Protein AF-A0AAW8AKP9-F1 (afdb_monomer_lite)

pLDDT: mean 94.74, std 9.5, range [44.31, 98.62]

Radius of gyration: 13.1 Å; chains: 1; bounding box: 32×26×33 Å

Sequence (80 aa):
MHAGFGRLRSVCPMNIEAFFLDVGQRLWAEDEALCADVARLDAAWRDELAAHGGPFLFGAFGAVDAYFAPVAVRLSRFGL

Secondary structure (DSSP, 8-state):
--SS-HHHHHHS---SS---HHHHHHHHHH-HHHHHHHHHHHHHHHHHHHHH-SSBTTBS--HHHHHHHHHHHHHHHHT-

Organism: Klebsiella pneumoniae (NCBI:txid573)

Foldseek 3Di:
DPDALVVLCVQQPQDQDAAAQVSLVVCCVPPVSNVVSVVVVCVQQVVQCVVQVDPHSNHDDDPVCVVCVSVVRSCRRHVD

Structure (mmCIF, N/CA/C/O backbone):
data_AF-A0AAW8AKP9-F1
#
_entry.id   AF-A0AAW8AKP9-F1
#
loop_
_atom_site.group_PDB
_atom_site.id
_atom_site.type_symbol
_atom_site.label_atom_id
_atom_site.label_alt_id
_atom_site.label_comp_id
_atom_site.label_asym_id
_atom_site.label_entity_id
_atom_site.label_seq_id
_atom_site.pdbx_PDB_ins_code
_atom_site.Cartn_x
_atom_site.Cartn_y
_atom_site.Cartn_z
_atom_site.occupancy
_atom_site.B_iso_or_equiv
_atom_site.auth_seq_id
_atom_site.auth_comp_id
_atom_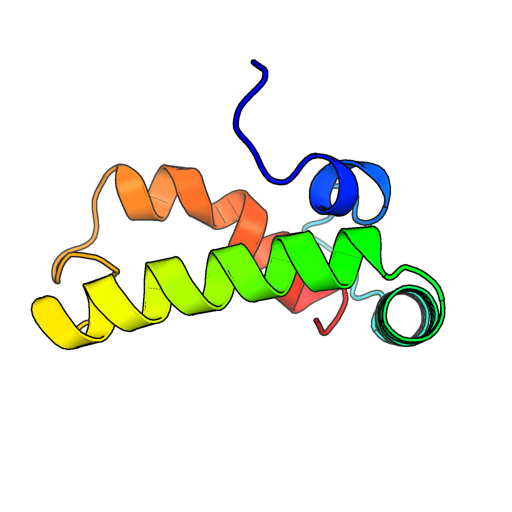site.auth_asym_id
_atom_site.auth_atom_id
_atom_site.pdbx_PDB_model_num
ATOM 1 N N . MET A 1 1 ? -8.222 -17.165 -5.460 1.00 48.25 1 MET A N 1
ATOM 2 C CA . MET A 1 1 ? -7.767 -15.857 -4.936 1.00 48.25 1 MET A CA 1
ATOM 3 C C . MET A 1 1 ? -7.693 -14.865 -6.106 1.00 48.25 1 MET A C 1
ATOM 5 O O . MET A 1 1 ? -6.612 -14.510 -6.546 1.00 48.25 1 MET A O 1
ATOM 9 N N . HIS A 1 2 ? -8.851 -14.525 -6.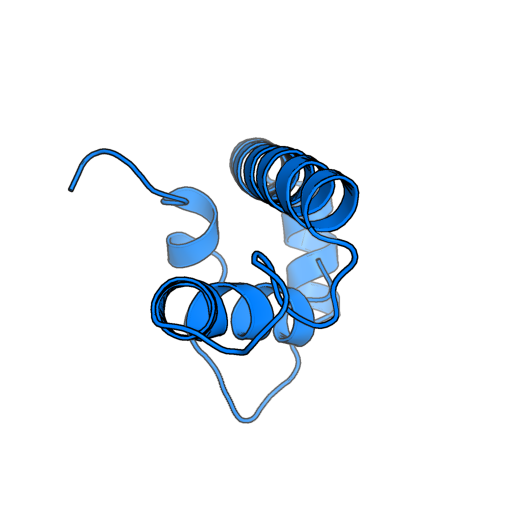689 1.00 44.31 2 HIS A N 1
ATOM 10 C CA . HIS A 1 2 ? -8.986 -13.731 -7.931 1.00 44.31 2 HIS A CA 1
ATOM 11 C C . HIS A 1 2 ? -9.321 -12.249 -7.648 1.00 44.31 2 HIS A C 1
ATOM 13 O O . HIS A 1 2 ? -9.479 -11.456 -8.565 1.00 44.31 2 HIS A O 1
ATOM 19 N N . ALA A 1 3 ? -9.412 -11.880 -6.367 1.00 54.31 3 ALA A N 1
ATOM 20 C CA . ALA A 1 3 ? -9.562 -10.513 -5.888 1.00 54.31 3 ALA A CA 1
ATOM 21 C C . ALA A 1 3 ? -8.289 -10.140 -5.115 1.00 54.31 3 ALA A C 1
ATOM 23 O O . ALA A 1 3 ? -7.925 -10.825 -4.158 1.00 54.31 3 ALA A O 1
ATOM 24 N N . GLY A 1 4 ? -7.572 -9.113 -5.570 1.00 74.88 4 GLY A N 1
ATOM 25 C CA . GLY A 1 4 ? -6.342 -8.635 -4.938 1.00 74.88 4 GLY A CA 1
ATOM 26 C C . GLY A 1 4 ? -5.541 -7.697 -5.839 1.00 74.88 4 GLY A C 1
ATOM 27 O O . GLY A 1 4 ? -5.963 -7.396 -6.953 1.00 74.88 4 GLY A O 1
ATOM 28 N N . PHE A 1 5 ? -4.385 -7.258 -5.342 1.00 91.81 5 PHE A N 1
ATOM 29 C CA . PHE A 1 5 ? -3.437 -6.369 -6.028 1.00 91.81 5 PHE A CA 1
ATOM 30 C C . PHE A 1 5 ? -2.328 -7.215 -6.652 1.00 91.81 5 PHE A C 1
ATOM 32 O O . PHE A 1 5 ? -1.209 -7.326 -6.141 1.00 91.81 5 PHE A O 1
ATOM 39 N N . GLY A 1 6 ? -2.728 -7.990 -7.662 1.00 93.69 6 GLY A N 1
ATOM 40 C CA . GLY A 1 6 ? -1.911 -9.045 -8.249 1.00 93.69 6 GLY A CA 1
ATOM 41 C C . GLY A 1 6 ? -0.643 -8.504 -8.894 1.00 93.69 6 GLY A C 1
ATOM 42 O O . GLY A 1 6 ? 0.425 -9.090 -8.692 1.00 93.69 6 GLY A O 1
ATOM 43 N N . ARG A 1 7 ? -0.749 -7.376 -9.608 1.00 97.00 7 ARG A N 1
ATOM 44 C CA . ARG A 1 7 ? 0.398 -6.771 -10.274 1.00 97.00 7 ARG A CA 1
ATOM 45 C C . ARG A 1 7 ? 1.354 -6.196 -9.245 1.00 97.00 7 ARG A C 1
ATOM 47 O O . ARG A 1 7 ? 2.522 -6.574 -9.278 1.00 97.00 7 ARG A O 1
ATOM 54 N N . LEU A 1 8 ? 0.847 -5.444 -8.261 1.00 97.19 8 LEU A N 1
ATOM 55 C CA . LEU A 1 8 ? 1.653 -4.918 -7.150 1.00 97.19 8 LEU A CA 1
ATOM 56 C C . LEU A 1 8 ? 2.492 -6.010 -6.478 1.00 97.19 8 LEU A C 1
ATOM 58 O O . LEU A 1 8 ? 3.699 -5.862 -6.331 1.00 97.19 8 LEU A O 1
ATOM 62 N N . ARG A 1 9 ? 1.895 -7.149 -6.110 1.00 95.50 9 ARG A N 1
ATOM 63 C CA . ARG A 1 9 ? 2.655 -8.237 -5.466 1.00 95.50 9 ARG A CA 1
ATOM 64 C C . ARG A 1 9 ? 3.676 -8.900 -6.390 1.00 95.50 9 ARG A C 1
ATOM 66 O O . ARG A 1 9 ? 4.644 -9.463 -5.885 1.00 95.50 9 ARG A O 1
ATOM 73 N N . SER A 1 10 ? 3.416 -8.904 -7.697 1.00 96.31 10 SER A N 1
ATOM 74 C CA . SER A 1 10 ? 4.278 -9.539 -8.693 1.00 96.31 10 SER A CA 1
ATOM 75 C C . SER A 1 10 ? 5.526 -8.713 -8.981 1.00 96.31 10 SER A C 1
ATOM 77 O O . SER A 1 10 ? 6.591 -9.298 -9.151 1.00 96.31 10 SER A O 1
ATOM 79 N N . VAL A 1 11 ? 5.394 -7.387 -9.073 1.00 97.88 11 VAL A N 1
ATOM 80 C CA . VAL A 1 11 ? 6.510 -6.493 -9.436 1.00 97.88 11 VAL A CA 1
ATOM 81 C C . VAL A 1 11 ? 7.182 -5.856 -8.221 1.00 97.88 11 VAL A C 1
ATOM 83 O O . VAL A 1 11 ? 8.360 -5.521 -8.283 1.00 97.88 11 VAL A O 1
ATOM 86 N N . CYS A 1 12 ? 6.476 -5.782 -7.090 1.00 97.88 12 CYS A N 1
ATOM 87 C CA . CYS A 1 12 ? 7.009 -5.359 -5.800 1.00 97.88 12 CYS A CA 1
ATOM 88 C C . CYS A 1 12 ? 7.002 -6.555 -4.827 1.00 97.88 12 CYS A C 1
ATOM 90 O O . CYS A 1 12 ? 6.043 -6.739 -4.065 1.00 97.88 12 CYS A O 1
ATOM 92 N N . PRO A 1 13 ? 8.027 -7.429 -4.840 1.00 95.81 13 PRO A N 1
ATOM 93 C CA . PRO A 1 13 ? 8.141 -8.508 -3.861 1.00 95.81 13 PRO A CA 1
ATOM 94 C C . PRO A 1 13 ? 8.248 -7.959 -2.430 1.00 95.81 13 PRO A C 1
ATOM 96 O O . PRO A 1 13 ? 8.589 -6.800 -2.205 1.00 95.81 13 PRO A O 1
ATOM 99 N N . MET A 1 14 ? 7.936 -8.798 -1.438 1.00 96.19 14 MET A N 1
ATOM 100 C CA . MET A 1 14 ? 8.079 -8.393 -0.038 1.00 96.19 14 MET A CA 1
ATOM 101 C C . MET A 1 14 ? 9.558 -8.216 0.307 1.00 96.19 14 MET A C 1
ATOM 103 O O . MET A 1 14 ? 10.329 -9.166 0.188 1.00 96.19 14 MET A O 1
ATOM 107 N N . ASN A 1 15 ? 9.925 -7.034 0.791 1.00 93.56 15 ASN A N 1
ATOM 108 C CA . ASN A 1 15 ? 11.229 -6.767 1.379 1.00 93.56 15 ASN A CA 1
ATOM 109 C C . ASN A 1 15 ? 11.042 -5.849 2.590 1.00 93.56 15 ASN A C 1
ATOM 111 O O . ASN A 1 15 ? 10.362 -4.833 2.492 1.00 93.56 15 ASN A O 1
ATOM 115 N N . ILE A 1 16 ? 11.603 -6.219 3.738 1.00 93.44 16 ILE A N 1
ATOM 116 C CA . ILE A 1 16 ? 11.477 -5.442 4.980 1.00 93.44 16 ILE A CA 1
ATOM 117 C C . ILE A 1 16 ? 12.765 -4.701 5.352 1.00 93.44 16 ILE A C 1
ATOM 119 O O . ILE A 1 16 ? 12.751 -3.938 6.314 1.00 93.44 16 ILE A O 1
ATOM 123 N N . GLU A 1 17 ? 13.837 -4.885 4.583 1.00 95.12 17 GLU A N 1
ATOM 124 C CA . GLU A 1 17 ? 15.188 -4.403 4.879 1.00 95.12 17 GLU A CA 1
ATOM 125 C C . GLU A 1 17 ? 15.591 -3.228 3.977 1.00 95.12 17 GLU A C 1
ATOM 127 O O . GLU A 1 17 ? 16.048 -2.199 4.472 1.00 95.12 17 GLU A O 1
ATOM 132 N N . ALA A 1 18 ? 15.389 -3.354 2.663 1.00 96.00 18 ALA A N 1
ATOM 133 C CA . ALA A 1 18 ? 15.911 -2.433 1.655 1.00 96.00 18 ALA A CA 1
ATOM 134 C C . ALA A 1 18 ? 14.819 -1.582 0.993 1.00 96.00 18 ALA A C 1
ATOM 136 O O . ALA A 1 18 ? 13.699 -2.041 0.768 1.00 96.00 18 ALA A O 1
ATOM 137 N N . PHE A 1 19 ? 15.181 -0.349 0.633 1.00 97.94 19 PHE A N 1
ATOM 138 C CA . PHE A 1 19 ? 14.364 0.539 -0.193 1.00 97.94 19 PHE A CA 1
ATOM 139 C C . PHE A 1 19 ? 14.792 0.447 -1.665 1.00 97.94 19 PHE A C 1
ATOM 141 O O . PHE A 1 19 ? 15.980 0.435 -1.973 1.00 97.94 19 PHE A O 1
ATOM 148 N N . PHE A 1 20 ? 13.814 0.423 -2.565 1.00 97.81 20 PHE A N 1
ATOM 149 C CA . PHE A 1 20 ? 13.953 0.268 -4.013 1.00 97.81 20 PHE A CA 1
ATOM 150 C C . PHE A 1 20 ? 13.290 1.433 -4.757 1.00 97.81 20 PHE A C 1
ATOM 152 O O . PHE A 1 20 ? 12.559 1.219 -5.722 1.00 97.81 20 PHE A O 1
ATOM 159 N N . LEU A 1 21 ? 13.517 2.664 -4.294 1.00 98.19 21 LEU A N 1
ATOM 160 C CA . LEU A 1 21 ? 12.826 3.855 -4.805 1.00 98.19 21 LEU A CA 1
ATOM 161 C C . LEU A 1 21 ? 13.026 4.036 -6.319 1.00 98.19 21 LEU A C 1
ATOM 163 O O . LEU A 1 21 ? 12.059 4.239 -7.043 1.00 98.19 21 LEU A O 1
ATOM 167 N N . ASP A 1 22 ? 14.253 3.850 -6.816 1.00 98.25 22 ASP A N 1
ATOM 168 C CA . ASP A 1 22 ? 14.554 3.945 -8.254 1.00 98.25 22 ASP A CA 1
ATOM 169 C C . ASP A 1 22 ? 13.826 2.866 -9.075 1.00 98.25 22 ASP A C 1
ATOM 171 O O . ASP A 1 22 ? 13.434 3.088 -10.222 1.00 98.25 22 ASP A O 1
ATOM 175 N N . VAL A 1 23 ? 13.623 1.678 -8.492 1.00 98.25 23 VAL A N 1
ATOM 176 C CA . VAL A 1 23 ? 12.867 0.596 -9.137 1.00 98.25 23 VAL A CA 1
ATOM 177 C C . VAL A 1 23 ? 11.388 0.951 -9.176 1.00 98.25 23 VAL A C 1
ATOM 179 O O . VAL A 1 23 ? 10.765 0.797 -10.222 1.00 98.25 23 VAL A O 1
ATOM 182 N N . GLY A 1 24 ? 10.824 1.444 -8.072 1.00 98.38 24 GLY A N 1
ATOM 183 C CA . GLY A 1 24 ? 9.422 1.849 -8.038 1.00 98.38 24 GLY A CA 1
ATOM 184 C C . GLY A 1 24 ? 9.122 3.025 -8.958 1.00 98.38 24 GLY A C 1
ATOM 185 O O . GLY A 1 24 ? 8.121 2.970 -9.657 1.00 98.38 24 GLY A O 1
ATOM 186 N N . GLN A 1 25 ? 10.016 4.012 -9.076 1.00 98.50 25 GLN A N 1
ATOM 187 C CA . GLN A 1 25 ? 9.870 5.101 -10.052 1.00 98.50 25 GLN A CA 1
ATOM 188 C C . GLN A 1 25 ? 9.799 4.587 -11.495 1.00 98.50 25 GLN A C 1
ATOM 190 O O . GLN A 1 25 ? 8.945 5.020 -12.267 1.00 98.50 25 GLN A O 1
ATOM 195 N N . ARG A 1 26 ? 10.669 3.638 -11.860 1.00 98.62 26 ARG A N 1
ATOM 196 C CA . ARG A 1 26 ? 10.641 3.013 -13.190 1.00 98.62 26 ARG A CA 1
ATOM 197 C C . ARG A 1 26 ? 9.367 2.207 -13.408 1.00 98.62 26 ARG A C 1
ATOM 199 O O . ARG A 1 26 ? 8.716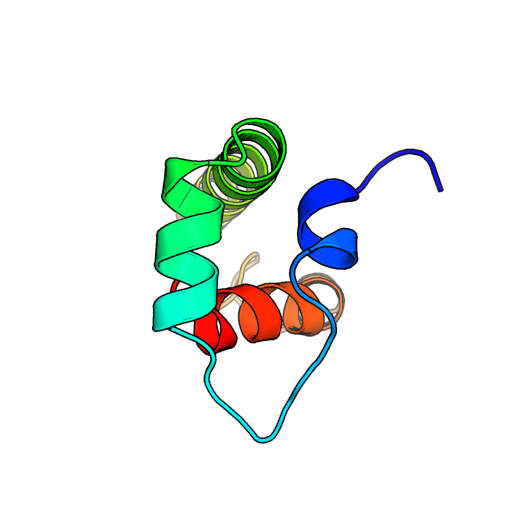 2.370 -14.432 1.00 98.62 26 ARG A O 1
ATOM 206 N N . LEU A 1 27 ? 8.983 1.383 -12.431 1.00 98.50 27 LEU A N 1
ATOM 207 C CA . LEU A 1 27 ? 7.739 0.619 -12.492 1.00 98.50 27 LEU A CA 1
ATOM 208 C C . LEU A 1 27 ? 6.521 1.542 -12.620 1.00 98.50 27 LEU A C 1
ATOM 210 O O . LEU A 1 27 ? 5.640 1.262 -13.418 1.00 98.50 27 LEU A O 1
ATOM 214 N N . TRP A 1 28 ? 6.486 2.659 -11.897 1.00 98.50 28 TRP A N 1
ATOM 215 C CA . TRP A 1 28 ? 5.400 3.634 -11.980 1.00 98.50 28 TRP A CA 1
ATOM 216 C C . TRP A 1 28 ? 5.280 4.271 -13.370 1.00 98.50 28 TRP A C 1
ATOM 218 O O . TRP A 1 28 ? 4.177 4.510 -13.854 1.00 98.50 28 TRP A O 1
ATOM 228 N N . ALA A 1 29 ? 6.411 4.530 -14.029 1.00 98.50 29 ALA A N 1
ATOM 229 C CA . ALA A 1 29 ? 6.431 5.090 -15.377 1.00 98.50 29 ALA A CA 1
ATOM 230 C C . ALA A 1 29 ? 6.062 4.068 -16.470 1.00 98.50 29 ALA A C 1
ATOM 232 O O . ALA A 1 29 ? 5.552 4.459 -17.517 1.00 98.50 29 ALA A O 1
ATOM 233 N N . GLU A 1 30 ? 6.344 2.781 -16.250 1.00 98.12 30 GLU A N 1
ATOM 234 C CA . GLU A 1 30 ? 6.297 1.743 -17.293 1.00 98.12 30 GLU A CA 1
ATOM 235 C C . GLU A 1 30 ? 5.147 0.726 -17.116 1.00 98.12 30 GLU A C 1
ATOM 237 O O . GLU A 1 30 ? 4.811 0.016 -18.064 1.00 98.12 30 GLU A O 1
ATOM 242 N N . ASP A 1 31 ? 4.537 0.625 -15.930 1.00 98.44 31 ASP A N 1
ATOM 243 C CA . ASP A 1 31 ? 3.593 -0.440 -15.568 1.00 98.44 31 ASP A CA 1
ATOM 244 C C . ASP A 1 31 ? 2.199 0.099 -15.207 1.00 98.44 31 ASP A C 1
ATOM 246 O O . ASP A 1 31 ? 1.843 0.288 -14.043 1.00 98.44 31 ASP A O 1
ATOM 250 N N . GLU A 1 32 ? 1.357 0.296 -16.222 1.00 98.25 32 GLU A N 1
ATOM 251 C CA . GLU A 1 32 ? -0.015 0.795 -16.035 1.00 98.25 32 GLU A CA 1
ATOM 252 C C . GLU A 1 32 ? -0.869 -0.104 -15.125 1.00 98.25 32 GLU A C 1
ATOM 254 O O . GLU A 1 32 ? -1.728 0.382 -14.387 1.00 98.25 32 GLU A O 1
ATOM 259 N N . ALA A 1 33 ? -0.631 -1.420 -15.138 1.00 97.88 33 ALA A N 1
ATOM 260 C CA . ALA A 1 33 ? -1.374 -2.362 -14.306 1.00 97.88 33 ALA A CA 1
ATOM 261 C C . ALA A 1 33 ? -1.000 -2.234 -12.819 1.00 97.88 33 ALA A C 1
ATOM 263 O O . ALA A 1 33 ? -1.862 -2.403 -11.955 1.00 97.88 33 ALA A O 1
ATOM 264 N N . LEU A 1 34 ? 0.260 -1.906 -12.509 1.00 98.25 34 LEU A N 1
ATOM 265 C CA . LEU A 1 34 ? 0.678 -1.541 -11.157 1.00 98.25 34 LEU A CA 1
ATOM 266 C C . LEU A 1 34 ? -0.026 -0.256 -10.715 1.00 98.25 34 LEU A C 1
ATOM 268 O O . LEU A 1 34 ? -0.611 -0.230 -9.633 1.00 98.25 34 LEU A O 1
ATOM 272 N N . CYS A 1 35 ? -0.010 0.778 -11.558 1.00 98.38 35 CYS A N 1
ATOM 273 C CA . CYS A 1 35 ? -0.657 2.057 -11.262 1.00 98.38 35 CYS A CA 1
ATOM 274 C C . CYS A 1 35 ? -2.161 1.882 -11.009 1.00 98.38 35 CYS A C 1
ATOM 276 O O . CYS A 1 35 ? -2.700 2.451 -10.062 1.00 98.38 35 CYS A O 1
ATOM 278 N N . ALA A 1 36 ? -2.835 1.033 -11.791 1.00 97.75 36 ALA A N 1
ATOM 279 C CA . ALA A 1 36 ? -4.243 0.702 -11.587 1.00 97.75 36 ALA A CA 1
ATOM 280 C C . ALA A 1 36 ? -4.503 -0.020 -10.250 1.00 97.75 36 ALA A C 1
ATOM 282 O O . ALA A 1 36 ? -5.492 0.274 -9.572 1.00 97.75 36 ALA A O 1
ATOM 283 N N . ASP A 1 37 ? -3.623 -0.942 -9.845 1.00 97.75 37 ASP A N 1
ATOM 284 C CA . ASP A 1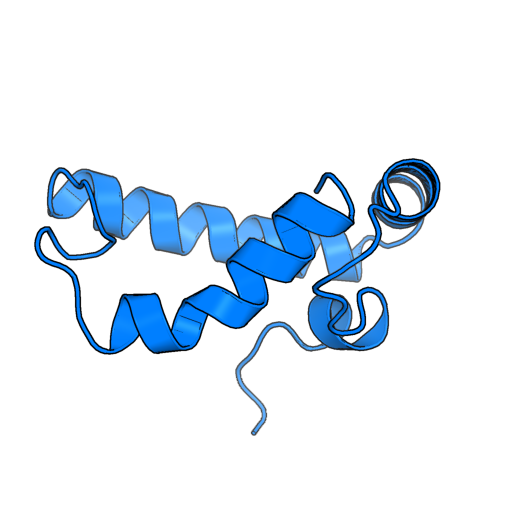 37 ? -3.704 -1.609 -8.539 1.00 97.75 37 ASP A CA 1
ATOM 285 C C . ASP A 1 37 ? -3.538 -0.601 -7.384 1.00 97.75 37 ASP A C 1
ATOM 287 O O . ASP A 1 37 ? -4.329 -0.625 -6.437 1.00 97.75 37 ASP A O 1
ATOM 291 N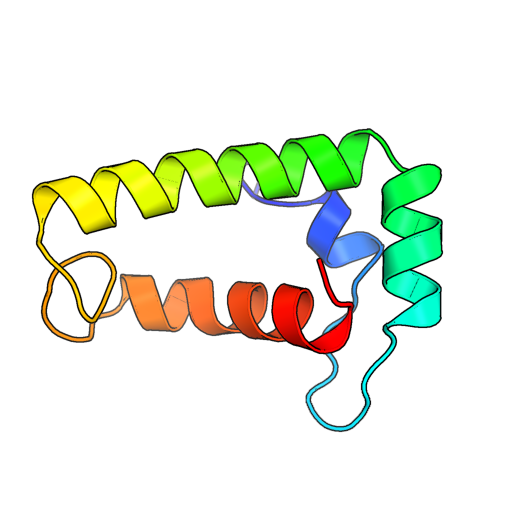 N . VAL A 1 38 ? -2.549 0.298 -7.469 1.00 97.94 38 VAL A N 1
ATOM 292 C CA . VAL A 1 38 ? -2.289 1.333 -6.449 1.00 97.94 38 VAL A CA 1
ATOM 293 C C . VAL A 1 38 ? -3.433 2.346 -6.378 1.00 97.94 38 VAL A C 1
ATOM 295 O O . VAL A 1 38 ? -3.894 2.659 -5.285 1.00 97.94 38 VAL A O 1
ATOM 298 N N . ALA A 1 39 ? -3.975 2.787 -7.515 1.00 97.75 39 ALA A N 1
ATOM 299 C CA . ALA A 1 39 ? -5.113 3.706 -7.545 1.00 97.75 39 ALA A CA 1
ATOM 300 C C . ALA A 1 39 ? -6.367 3.107 -6.883 1.00 97.75 39 ALA A C 1
ATOM 302 O O . ALA A 1 39 ? -7.085 3.795 -6.159 1.00 97.75 39 ALA A O 1
ATOM 303 N N . ARG A 1 40 ? -6.625 1.806 -7.082 1.00 96.62 40 ARG A N 1
ATOM 304 C CA . ARG A 1 40 ? -7.721 1.105 -6.394 1.00 96.62 40 ARG A CA 1
ATOM 305 C C . ARG A 1 40 ? -7.499 0.997 -4.883 1.00 96.62 40 ARG A C 1
ATOM 307 O O . ARG A 1 40 ? -8.480 1.055 -4.145 1.00 96.62 40 ARG A O 1
ATOM 314 N N . LEU A 1 41 ? -6.256 0.796 -4.433 1.00 96.12 41 LEU A N 1
ATOM 315 C CA . LEU A 1 41 ? -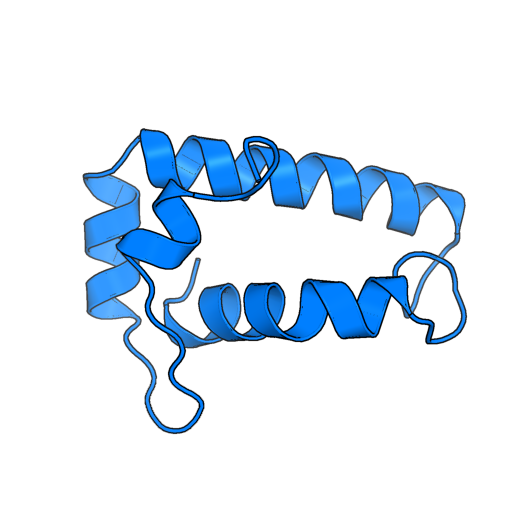5.908 0.808 -3.004 1.00 96.12 41 LEU A CA 1
ATOM 316 C C . LEU A 1 41 ? -6.170 2.176 -2.389 1.00 96.12 41 LEU A C 1
ATOM 318 O O . LEU A 1 41 ? -6.858 2.256 -1.375 1.00 96.12 41 LEU A O 1
ATOM 322 N N . ASP A 1 42 ? -5.644 3.224 -3.022 1.00 96.94 42 ASP A N 1
ATOM 323 C CA . ASP A 1 42 ? -5.774 4.598 -2.548 1.00 96.94 42 ASP A CA 1
ATOM 324 C C . ASP A 1 42 ? -7.245 5.008 -2.435 1.00 96.94 42 ASP A C 1
ATOM 326 O O . ASP A 1 42 ? -7.674 5.466 -1.379 1.00 96.94 42 ASP A O 1
ATOM 330 N N . ALA A 1 43 ? -8.053 4.742 -3.466 1.00 96.62 43 ALA A N 1
ATOM 331 C CA . ALA A 1 43 ? -9.487 5.017 -3.427 1.00 96.62 43 ALA A CA 1
ATOM 332 C C . ALA A 1 43 ? -10.179 4.319 -2.243 1.00 96.62 43 ALA A C 1
ATOM 334 O O . ALA A 1 43 ? -10.846 4.976 -1.448 1.00 96.62 43 ALA A O 1
ATOM 335 N N . ALA A 1 44 ? -9.956 3.010 -2.076 1.00 94.94 44 ALA A N 1
ATOM 336 C CA . ALA A 1 44 ? -10.579 2.245 -1.000 1.00 94.94 44 ALA A CA 1
ATOM 337 C C . ALA A 1 44 ? -10.156 2.739 0.392 1.00 94.94 44 ALA A C 1
ATOM 339 O O . ALA A 1 44 ? -10.991 2.887 1.276 1.00 94.94 44 ALA A O 1
ATOM 340 N N . TRP A 1 45 ? -8.867 3.010 0.610 1.00 96.31 45 TRP A N 1
ATOM 341 C CA . TRP A 1 45 ? -8.388 3.471 1.914 1.00 96.31 45 TRP A CA 1
ATOM 342 C C . TRP A 1 45 ? -8.820 4.899 2.224 1.00 96.31 45 TRP A C 1
ATOM 344 O O . TRP A 1 45 ? -9.151 5.189 3.372 1.00 96.31 45 TRP A O 1
ATOM 354 N N . ARG A 1 46 ? -8.841 5.788 1.226 1.00 96.75 46 ARG A N 1
ATOM 355 C CA . ARG A 1 46 ? -9.312 7.164 1.408 1.00 96.75 46 ARG A CA 1
ATOM 356 C C . ARG A 1 46 ? -10.776 7.203 1.828 1.00 96.75 46 ARG A C 1
ATOM 358 O O . ARG A 1 46 ? -11.102 7.987 2.715 1.00 96.75 46 ARG A O 1
ATOM 365 N N . ASP A 1 47 ? -11.623 6.365 1.234 1.00 96.00 47 ASP A N 1
ATOM 366 C CA . ASP A 1 47 ? -13.045 6.301 1.580 1.00 96.00 47 ASP A CA 1
ATOM 367 C C . ASP A 1 47 ? -13.245 5.858 3.039 1.00 96.00 47 ASP A C 1
ATOM 369 O O . ASP A 1 47 ? -13.950 6.530 3.794 1.00 96.00 47 ASP A O 1
ATOM 373 N N . GLU A 1 48 ? -12.553 4.801 3.478 1.00 96.88 48 GLU A N 1
ATOM 374 C CA . GLU A 1 48 ? -12.663 4.312 4.861 1.00 96.88 48 GLU A CA 1
ATOM 375 C C . GLU A 1 48 ? -12.053 5.291 5.876 1.00 96.88 48 GLU A C 1
ATOM 377 O O . GLU A 1 48 ? -12.665 5.600 6.899 1.00 96.88 48 GLU A O 1
ATOM 382 N N . LEU A 1 49 ? -10.886 5.876 5.577 1.00 96.88 49 LEU A N 1
ATOM 383 C CA . LEU A 1 49 ? -10.276 6.895 6.438 1.00 96.88 49 LEU A CA 1
ATOM 384 C C . LEU A 1 49 ? -11.162 8.140 6.561 1.00 96.88 49 LEU A C 1
ATOM 386 O O . LEU A 1 49 ? -11.251 8.714 7.648 1.00 96.88 49 LEU A O 1
ATOM 390 N N . ALA A 1 50 ? -11.837 8.550 5.484 1.00 96.62 50 ALA A N 1
ATOM 391 C CA . ALA A 1 50 ? -12.790 9.655 5.520 1.00 96.62 50 ALA A CA 1
ATOM 392 C C . ALA A 1 50 ? -14.041 9.311 6.344 1.00 96.62 50 ALA A C 1
ATOM 394 O O . ALA A 1 50 ? -14.543 10.169 7.071 1.00 96.62 50 ALA A O 1
ATOM 395 N N . ALA A 1 51 ? -14.526 8.069 6.264 1.00 97.44 51 ALA A N 1
ATOM 396 C CA . ALA A 1 51 ? -15.692 7.607 7.013 1.00 97.44 51 ALA A CA 1
ATOM 397 C C . ALA A 1 51 ? -15.411 7.414 8.515 1.00 97.44 51 ALA A C 1
ATOM 399 O O . ALA A 1 51 ? -16.287 7.670 9.343 1.00 97.44 51 ALA A O 1
ATOM 400 N N . HIS A 1 52 ? -14.200 6.983 8.875 1.00 96.75 52 HIS A N 1
ATOM 401 C CA . HIS A 1 52 ? -13.861 6.555 10.236 1.00 96.75 52 HIS A CA 1
ATOM 402 C C . HIS A 1 52 ? -12.887 7.480 10.980 1.00 96.75 52 HIS A C 1
ATOM 404 O O . HIS A 1 52 ? -12.705 7.322 12.186 1.00 96.75 52 HIS A O 1
ATOM 410 N N . GLY A 1 53 ? -12.289 8.464 10.304 1.00 94.38 53 GLY A N 1
ATOM 411 C CA . GLY A 1 53 ? -11.485 9.524 10.922 1.00 94.38 53 GLY A CA 1
ATOM 412 C C . GLY A 1 53 ? -10.048 9.143 11.300 1.00 94.38 53 GLY A C 1
ATOM 413 O O . GLY A 1 53 ? -9.335 9.975 11.863 1.00 94.38 53 GLY A O 1
ATOM 414 N N . GLY A 1 54 ? -9.598 7.923 10.984 1.00 93.25 54 GLY A N 1
ATOM 415 C CA . GLY A 1 54 ? -8.263 7.431 11.343 1.00 93.25 54 GLY A CA 1
ATOM 416 C C . GLY A 1 54 ? -8.083 7.171 12.853 1.00 93.25 54 GLY A C 1
ATOM 417 O O . GLY A 1 54 ? -9.045 7.251 13.618 1.00 93.25 54 GLY A O 1
ATOM 418 N N . PRO A 1 55 ? -6.863 6.848 13.331 1.00 93.75 55 PRO A N 1
ATOM 419 C CA . PRO A 1 55 ? -5.594 6.770 12.592 1.00 93.75 55 PRO A CA 1
ATOM 420 C C . PRO A 1 55 ? -5.426 5.512 11.724 1.00 93.75 55 PRO A C 1
ATOM 422 O O . PRO A 1 55 ? -4.554 5.489 10.860 1.00 93.75 55 PRO A O 1
ATOM 425 N N . PHE A 1 56 ? -6.242 4.483 11.946 1.00 96.62 56 PHE A N 1
ATOM 426 C CA . PHE A 1 56 ? -6.292 3.261 11.139 1.00 96.62 56 PHE A CA 1
ATOM 427 C C . PHE A 1 56 ? -7.558 3.236 10.276 1.00 96.62 56 PHE A C 1
ATOM 429 O O . PHE A 1 56 ? -8.434 4.084 10.462 1.00 96.62 56 PHE A O 1
ATOM 436 N N . LEU A 1 57 ? -7.677 2.283 9.342 1.00 96.62 57 LEU A N 1
ATOM 437 C CA . LEU A 1 57 ? -8.748 2.293 8.327 1.00 96.62 57 LEU A CA 1
ATOM 438 C C . LEU A 1 57 ? -10.153 2.405 8.939 1.00 96.62 57 LEU A C 1
ATOM 440 O O . LEU A 1 57 ? -10.998 3.108 8.402 1.00 96.62 57 LEU A O 1
ATOM 444 N N . PHE A 1 58 ? -10.365 1.779 10.101 1.00 97.06 58 PHE A N 1
ATOM 445 C CA . PHE A 1 58 ? -11.634 1.789 10.838 1.00 97.06 58 PHE A CA 1
ATOM 446 C C . PHE A 1 58 ? -11.495 2.396 12.246 1.00 97.06 58 PHE A C 1
ATOM 448 O O . PHE A 1 58 ? -12.162 1.983 13.197 1.00 97.06 58 PHE A O 1
ATOM 455 N N . GLY A 1 59 ? -10.599 3.374 12.401 1.00 95.88 59 GLY A N 1
ATOM 456 C CA . GLY A 1 59 ? -10.342 4.062 13.664 1.00 95.88 59 GLY A CA 1
ATOM 457 C C . GLY A 1 59 ? -9.289 3.351 14.512 1.00 95.88 59 GLY A C 1
ATOM 458 O O . GLY A 1 59 ? -8.103 3.678 14.442 1.00 95.88 59 GLY A O 1
ATOM 459 N N . ALA A 1 60 ? -9.710 2.377 15.321 1.00 96.69 60 ALA A N 1
ATOM 460 C CA . ALA A 1 60 ? -8.784 1.567 16.113 1.00 96.69 60 ALA A CA 1
ATOM 461 C C . ALA A 1 60 ? -8.105 0.496 15.244 1.00 96.69 60 ALA A C 1
ATOM 463 O O . ALA A 1 60 ? -8.706 -0.012 14.301 1.00 96.69 60 ALA A O 1
ATOM 464 N N . PHE A 1 61 ? -6.870 0.120 15.593 1.00 96.94 61 PHE A N 1
ATOM 465 C CA . PHE A 1 61 ? -6.151 -0.945 14.892 1.00 96.94 61 PHE A CA 1
ATOM 466 C C . PHE A 1 61 ? -6.943 -2.258 14.915 1.00 96.94 61 PHE A C 1
ATOM 468 O O . PHE A 1 61 ? -7.378 -2.708 15.979 1.00 96.94 61 PHE A O 1
ATOM 475 N N . GLY A 1 62 ? -7.077 -2.900 13.756 1.00 96.56 62 GLY A N 1
ATOM 476 C CA . GLY A 1 62 ? -7.815 -4.147 13.616 1.00 96.56 62 GLY A CA 1
ATOM 477 C C . GLY A 1 62 ? -7.252 -5.103 12.568 1.00 96.56 62 GLY A C 1
ATOM 478 O O . GLY A 1 62 ? -6.196 -4.904 11.966 1.00 96.56 62 GLY A O 1
ATOM 479 N N . ALA A 1 63 ? -7.998 -6.186 12.341 1.00 97.31 63 ALA A N 1
ATOM 480 C CA . ALA A 1 63 ? -7.614 -7.237 11.400 1.00 97.31 63 ALA A CA 1
ATOM 481 C C . ALA A 1 63 ? -7.424 -6.714 9.966 1.00 97.31 63 ALA A C 1
ATOM 483 O O . ALA A 1 63 ? -6.587 -7.238 9.233 1.00 97.31 63 ALA A O 1
ATOM 484 N N . VAL A 1 64 ? -8.169 -5.675 9.573 1.00 95.50 64 VAL A N 1
ATOM 485 C CA . VAL A 1 64 ? -8.050 -5.076 8.239 1.00 95.50 64 VAL A CA 1
ATOM 486 C C . VAL A 1 64 ? -6.699 -4.378 8.070 1.00 95.50 64 VAL A C 1
ATOM 488 O O . VAL A 1 64 ? -6.037 -4.574 7.053 1.00 95.50 64 VAL A O 1
ATOM 491 N N . ASP A 1 65 ? -6.224 -3.659 9.086 1.00 97.44 65 ASP A N 1
ATOM 492 C CA . ASP A 1 65 ? -4.904 -3.022 9.054 1.00 97.44 65 ASP A CA 1
ATOM 493 C C . ASP A 1 65 ? -3.788 -4.068 8.997 1.00 97.44 65 ASP A C 1
ATOM 495 O O . ASP A 1 65 ? -2.863 -3.955 8.194 1.00 97.44 65 ASP A O 1
ATOM 499 N N . ALA A 1 66 ? -3.902 -5.143 9.785 1.00 96.62 66 ALA A N 1
ATOM 500 C CA . ALA A 1 66 ? -2.954 -6.256 9.742 1.00 96.62 66 ALA A CA 1
ATOM 501 C C . ALA A 1 66 ? -2.933 -6.950 8.366 1.00 96.62 66 ALA A C 1
ATOM 503 O O . ALA A 1 66 ? -1.865 -7.306 7.865 1.00 96.62 66 ALA A O 1
ATOM 504 N N . TYR A 1 67 ? -4.099 -7.104 7.733 1.00 94.94 67 TYR A N 1
ATOM 505 C CA . TYR A 1 67 ? -4.221 -7.656 6.384 1.00 94.94 67 TYR A CA 1
ATOM 506 C C . TYR A 1 67 ? -3.535 -6.771 5.332 1.00 94.94 67 TYR A C 1
ATOM 508 O O . TYR A 1 67 ? -2.883 -7.286 4.421 1.00 94.94 67 TYR A O 1
ATOM 516 N N . PHE A 1 68 ? -3.634 -5.446 5.473 1.00 96.06 68 PHE A N 1
ATOM 517 C CA . PHE A 1 68 ? -3.036 -4.479 4.551 1.00 96.06 68 PHE A CA 1
ATOM 518 C C . PHE A 1 68 ? -1.601 -4.058 4.897 1.00 96.06 68 PHE A C 1
ATOM 520 O O . PHE A 1 68 ? -0.927 -3.478 4.044 1.00 96.06 68 PHE A O 1
ATOM 527 N N . ALA A 1 69 ? -1.067 -4.407 6.069 1.00 96.19 69 ALA A N 1
ATOM 528 C CA . ALA A 1 69 ? 0.309 -4.080 6.448 1.00 96.19 69 ALA A CA 1
ATOM 529 C C . ALA A 1 69 ? 1.359 -4.538 5.405 1.00 96.19 69 ALA A C 1
ATOM 531 O O . ALA A 1 69 ? 2.215 -3.734 5.028 1.00 96.19 69 ALA A O 1
ATOM 532 N N . PRO A 1 70 ? 1.283 -5.754 4.818 1.00 95.56 70 PRO A N 1
ATOM 533 C CA . PRO A 1 70 ? 2.177 -6.162 3.733 1.00 95.56 70 PRO A CA 1
ATOM 534 C C . PRO A 1 70 ? 2.082 -5.311 2.457 1.00 95.56 70 PRO A C 1
ATOM 536 O O . PRO A 1 70 ? 3.009 -5.314 1.643 1.00 95.56 70 PRO A O 1
ATOM 539 N N . VAL A 1 71 ? 0.949 -4.648 2.228 1.00 96.88 71 VAL A N 1
ATOM 540 C CA . VAL A 1 71 ? 0.743 -3.739 1.094 1.00 96.88 71 VAL A CA 1
ATOM 541 C C . VAL A 1 71 ? 1.392 -2.394 1.401 1.00 96.88 71 VAL A C 1
ATOM 543 O O . VAL A 1 71 ? 2.218 -1.942 0.615 1.00 96.88 71 VAL A O 1
ATOM 546 N N . ALA A 1 72 ? 1.123 -1.819 2.576 1.00 96.75 72 ALA A N 1
ATOM 547 C CA . ALA A 1 72 ? 1.748 -0.573 3.025 1.00 96.75 72 ALA A CA 1
ATOM 548 C C . ALA A 1 72 ? 3.287 -0.665 3.049 1.00 96.75 72 ALA A C 1
ATOM 550 O O . ALA A 1 72 ? 3.989 0.257 2.629 1.00 96.75 72 ALA A O 1
ATOM 551 N N . VAL A 1 73 ? 3.834 -1.819 3.454 1.00 97.56 73 VAL A N 1
ATOM 552 C CA . VAL A 1 73 ? 5.282 -2.066 3.388 1.00 97.56 73 VAL A CA 1
ATOM 553 C C . VAL A 1 73 ? 5.783 -2.053 1.941 1.00 97.56 73 VAL A C 1
ATOM 555 O O . VAL A 1 73 ? 6.792 -1.419 1.669 1.00 97.56 73 VAL A O 1
ATOM 558 N N . ARG A 1 74 ? 5.088 -2.670 0.979 1.00 98.00 74 ARG A N 1
ATOM 559 C CA . ARG A 1 74 ? 5.511 -2.602 -0.434 1.00 98.00 74 ARG A CA 1
ATOM 560 C C . ARG A 1 74 ? 5.507 -1.174 -0.967 1.00 98.00 74 ARG A C 1
ATOM 562 O O . ARG A 1 74 ? 6.503 -0.770 -1.554 1.00 98.00 74 ARG A O 1
ATOM 569 N N . LEU A 1 75 ? 4.431 -0.424 -0.725 1.00 97.94 75 LEU A N 1
ATOM 570 C CA . LEU A 1 75 ? 4.320 0.969 -1.171 1.00 97.94 75 LEU A CA 1
ATOM 571 C C . LEU A 1 75 ? 5.482 1.807 -0.618 1.00 97.94 75 LEU A C 1
ATOM 573 O O . LEU A 1 75 ? 6.220 2.421 -1.382 1.00 97.94 75 LEU A O 1
ATOM 577 N N . SER A 1 76 ? 5.752 1.712 0.689 1.00 98.00 76 SER A N 1
ATOM 578 C CA . SER A 1 76 ? 6.854 2.460 1.317 1.00 98.00 76 SER A CA 1
ATOM 579 C C . SER A 1 76 ? 8.249 2.036 0.845 1.00 98.00 76 SER A C 1
ATOM 581 O O . SER A 1 76 ? 9.144 2.873 0.744 1.00 98.00 76 SER A O 1
ATOM 583 N N . ARG A 1 77 ? 8.466 0.749 0.549 1.00 98.06 77 ARG A N 1
ATOM 584 C CA . ARG A 1 77 ? 9.777 0.239 0.118 1.00 98.06 77 ARG A CA 1
ATOM 585 C C . ARG A 1 77 ? 10.068 0.541 -1.342 1.00 98.06 77 ARG A C 1
ATOM 587 O O . ARG A 1 77 ? 11.233 0.722 -1.673 1.00 98.06 77 ARG A O 1
ATOM 594 N N . PHE A 1 78 ? 9.049 0.616 -2.191 1.00 98.38 78 PHE A N 1
ATOM 595 C CA . PHE A 1 78 ? 9.206 0.961 -3.605 1.00 98.38 78 PHE A CA 1
ATOM 596 C C . PHE A 1 78 ? 8.988 2.454 -3.884 1.00 98.38 78 PHE A C 1
ATOM 598 O O . PHE A 1 78 ? 9.372 2.914 -4.948 1.00 98.38 78 PHE A O 1
ATOM 605 N N . GLY A 1 79 ? 8.471 3.236 -2.935 1.00 97.31 79 GLY A N 1
ATOM 606 C CA . GLY A 1 79 ? 8.230 4.668 -3.142 1.00 97.31 79 GLY A CA 1
ATOM 607 C C . GLY A 1 79 ? 7.073 4.932 -4.103 1.00 97.31 79 GLY A C 1
ATOM 608 O O . GLY A 1 79 ? 7.193 5.796 -4.968 1.00 97.31 79 GLY A O 1
ATOM 609 N N . LEU A 1 80 ? 6.006 4.140 -3.966 1.00 96.81 80 LEU A N 1
ATOM 610 C CA . LEU A 1 80 ? 4.763 4.244 -4.734 1.00 96.81 80 LEU A CA 1
ATOM 611 C C . LEU A 1 80 ? 3.710 5.054 -3.975 1.00 96.81 80 LEU A C 1
ATOM 613 O O . LEU A 1 80 ? 3.708 4.968 -2.723 1.00 96.81 80 LEU A O 1
#

InterPro domains:
  IPR036282 Glutathione S-transferase, C-terminal domain superfamily [SSF47616] (26-79)